Protein AF-A0A227J0I1-F1 (afdb_monomer_lite)

Secondary structure (DSSP, 8-state):
-HHHHHHHHHHTT--HHHHHHHHHHTT--HHHHHHHHHHHHHHHHHHHHHHHHH----HHHHHHHHHHHHHGGG---------------S----

Radius of gyration: 27.15 Å; chains: 1; bounding box: 44×52×75 Å

Foldseek 3Di:
DVVVLQVVCVVVVHGSVRVQVVCVVVVHHPVNVVVVVVVVVVVVVVVVVVVVVPDDDDPVNVVVVVVVVVVCVVVPDDDPDDDDDDDDDPDDDD

pLDDT: mean 78.8, std 9.86, range [44.88, 90.56]

InterPro domains:
  IPR015391 SurA N-terminal [PF09312] (1-47)
  IPR027304 Trigger factor/SurA domain superfamily [SSF109998] (1-93)
  IPR050280 Outer Membrane Protein Chaperone SurA [PTHR47637] (1-91)

Sequence (94 aa):
LNQAIAEIARNNNQSVEELAASVQAEGLSYPEFREQIRKEIAASEARNALVRRRINILPAEVDSLADQLAKETNATVQYKIGHIQLRFTDGQDK

Structure (mmCIF, N/CA/C/O back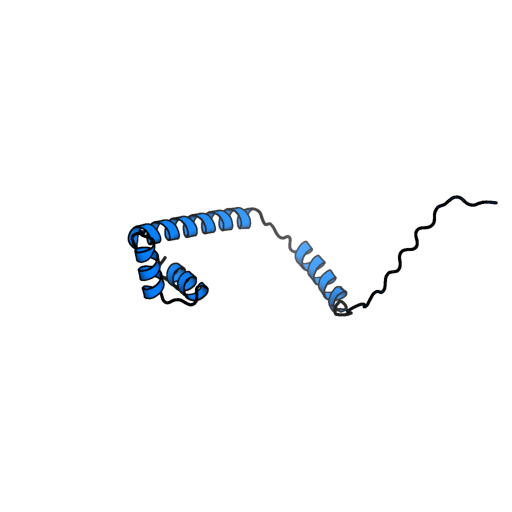bone):
data_AF-A0A227J0I1-F1
#
_entry.id   AF-A0A227J0I1-F1
#
loop_
_atom_site.group_PDB
_atom_site.id
_atom_site.type_symbol
_atom_site.label_atom_id
_atom_site.label_alt_id
_atom_site.label_comp_id
_atom_site.label_asym_id
_atom_site.label_entity_id
_atom_site.label_seq_id
_atom_site.pdbx_PDB_ins_code
_atom_site.Cartn_x
_atom_site.Cartn_y
_atom_site.Cartn_z
_atom_site.occupancy
_atom_site.B_iso_or_equiv
_atom_site.auth_seq_id
_atom_site.auth_comp_id
_atom_site.auth_asym_id
_atom_site.auth_atom_id
_atom_site.pdbx_PDB_model_num
ATOM 1 N N . LEU A 1 1 ? -2.628 -9.320 11.476 1.00 78.12 1 LEU A N 1
ATOM 2 C CA . LEU A 1 1 ? -3.460 -8.152 11.862 1.00 78.12 1 LEU A CA 1
ATOM 3 C C . LEU A 1 1 ? -2.741 -7.225 12.840 1.00 78.12 1 LEU A C 1
ATOM 5 O O . LEU A 1 1 ? -2.492 -6.094 12.467 1.00 78.12 1 LEU A O 1
ATOM 9 N N . ASN A 1 2 ? -2.351 -7.683 14.038 1.00 81.69 2 ASN A N 1
ATOM 10 C CA . ASN A 1 2 ? -1.665 -6.818 15.020 1.00 81.69 2 ASN A CA 1
ATOM 11 C C . ASN A 1 2 ? -0.357 -6.208 14.483 1.00 81.69 2 ASN A C 1
ATOM 13 O O . ASN A 1 2 ? -0.106 -5.032 14.703 1.00 81.69 2 ASN A O 1
ATOM 17 N N . GLN A 1 3 ? 0.429 -6.977 13.722 1.00 83.69 3 GLN A N 1
ATOM 18 C CA . GLN A 1 3 ? 1.650 -6.478 13.079 1.00 83.69 3 GLN A CA 1
ATOM 19 C C . GLN A 1 3 ? 1.370 -5.377 12.045 1.00 83.69 3 GLN A C 1
ATOM 21 O O . GLN A 1 3 ? 2.037 -4.355 12.061 1.00 83.69 3 GLN A O 1
ATOM 26 N N . ALA A 1 4 ? 0.335 -5.541 11.216 1.00 83.25 4 ALA A N 1
ATOM 27 C CA . ALA A 1 4 ? -0.067 -4.525 10.243 1.00 83.25 4 ALA A CA 1
ATOM 28 C C . ALA A 1 4 ? -0.564 -3.240 10.928 1.00 83.25 4 ALA A C 1
ATOM 30 O O . ALA A 1 4 ? -0.254 -2.144 10.482 1.00 83.25 4 ALA A O 1
ATOM 31 N N . ILE A 1 5 ? -1.288 -3.360 12.048 1.00 83.75 5 ILE A N 1
ATOM 32 C CA . ILE A 1 5 ? -1.686 -2.198 12.860 1.00 83.75 5 ILE A CA 1
ATOM 33 C C . ILE A 1 5 ? -0.445 -1.501 13.439 1.00 83.75 5 ILE A C 1
ATOM 35 O O . ILE A 1 5 ? -0.371 -0.278 13.406 1.00 83.75 5 ILE A O 1
ATOM 39 N N . ALA A 1 6 ? 0.548 -2.259 13.911 1.00 85.19 6 ALA A N 1
ATOM 40 C CA . ALA A 1 6 ? 1.810 -1.699 14.393 1.00 85.19 6 ALA A CA 1
ATOM 41 C C . ALA A 1 6 ? 2.618 -1.010 13.277 1.00 85.19 6 ALA A C 1
ATOM 43 O O . ALA A 1 6 ? 3.217 0.034 13.519 1.00 85.19 6 ALA A O 1
ATOM 44 N N . GLU A 1 7 ? 2.608 -1.538 12.050 1.00 85.62 7 GLU A N 1
ATOM 45 C CA . GLU A 1 7 ? 3.205 -0.875 10.883 1.00 85.62 7 GLU A CA 1
ATOM 46 C C . GLU A 1 7 ? 2.472 0.415 10.508 1.00 85.62 7 GLU A C 1
ATOM 48 O O . GLU A 1 7 ? 3.121 1.418 10.228 1.00 85.62 7 GLU A O 1
ATOM 53 N N . ILE A 1 8 ? 1.136 0.426 10.542 1.00 83.06 8 ILE A N 1
ATOM 54 C CA . ILE A 1 8 ? 0.339 1.634 10.280 1.00 83.06 8 ILE A CA 1
ATOM 55 C C . ILE A 1 8 ? 0.623 2.703 11.338 1.00 83.06 8 ILE A C 1
ATOM 57 O O . ILE A 1 8 ? 0.825 3.866 10.987 1.00 83.06 8 ILE A O 1
ATOM 61 N N . ALA A 1 9 ? 0.685 2.310 12.612 1.00 85.69 9 ALA A N 1
ATOM 62 C CA . ALA A 1 9 ? 1.038 3.199 13.714 1.00 85.69 9 ALA A CA 1
ATOM 63 C C . ALA A 1 9 ? 2.452 3.778 13.515 1.00 85.69 9 ALA A C 1
ATOM 65 O O . ALA A 1 9 ? 2.637 4.995 13.518 1.00 85.69 9 ALA A O 1
ATOM 66 N N . ARG A 1 10 ? 3.430 2.921 13.185 1.00 87.38 10 ARG A N 1
ATOM 67 C CA . ARG A 1 10 ? 4.809 3.334 12.882 1.00 87.38 10 ARG A CA 1
ATOM 68 C C . ARG A 1 10 ? 4.894 4.290 11.690 1.00 87.38 10 ARG A C 1
ATOM 70 O O . ARG A 1 10 ? 5.640 5.260 11.759 1.00 87.38 10 ARG A O 1
ATOM 77 N N . ASN A 1 11 ? 4.127 4.054 10.626 1.00 86.19 11 ASN A N 1
ATOM 78 C CA . ASN A 1 11 ? 4.069 4.946 9.463 1.00 86.19 11 ASN A CA 1
ATOM 79 C C . ASN A 1 11 ? 3.457 6.313 9.798 1.00 86.19 11 ASN A C 1
ATOM 81 O O . ASN A 1 11 ? 3.849 7.313 9.204 1.00 86.19 11 ASN A O 1
ATOM 85 N N . ASN A 1 12 ? 2.534 6.367 10.759 1.00 84.12 12 ASN A N 1
ATOM 86 C CA . ASN A 1 12 ? 1.957 7.616 11.259 1.00 84.12 12 ASN A CA 1
ATOM 87 C C . ASN A 1 12 ? 2.785 8.257 12.387 1.00 84.12 12 ASN A C 1
ATOM 89 O O . ASN A 1 12 ? 2.372 9.277 12.927 1.00 84.12 12 ASN A O 1
ATOM 93 N N . ASN A 1 13 ? 3.963 7.709 12.723 1.00 87.44 13 ASN A N 1
ATOM 94 C CA . ASN A 1 13 ? 4.794 8.139 13.856 1.00 87.44 13 ASN A CA 1
ATOM 95 C C . ASN A 1 13 ? 4.041 8.163 15.204 1.00 87.44 13 ASN A C 1
ATOM 97 O O . ASN A 1 13 ? 4.365 8.967 16.073 1.00 87.44 13 ASN A O 1
ATOM 101 N N . GLN A 1 14 ? 3.049 7.288 15.377 1.00 86.62 14 GLN A N 1
ATOM 102 C CA . GLN A 1 14 ? 2.234 7.167 16.590 1.00 86.62 14 GLN A CA 1
ATOM 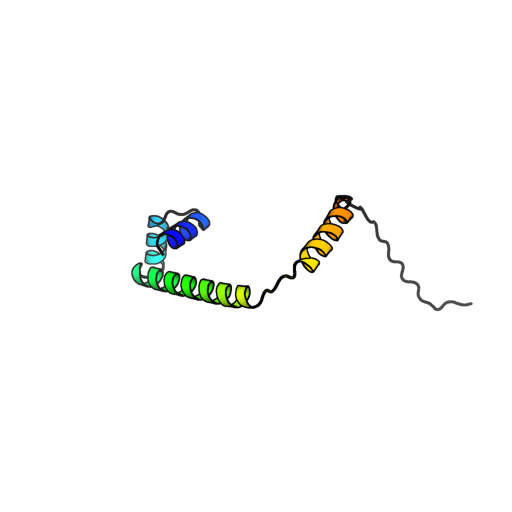103 C C . GLN A 1 14 ? 2.368 5.764 17.192 1.00 86.62 14 GLN A C 1
ATOM 105 O O . GLN A 1 14 ? 2.697 4.799 16.493 1.00 86.62 14 GLN A O 1
ATOM 110 N N . SER A 1 15 ? 2.115 5.622 18.494 1.00 87.31 15 SER A N 1
ATOM 111 C CA . SER A 1 15 ? 2.009 4.309 19.135 1.00 87.31 15 SER A CA 1
ATOM 112 C C . SER A 1 15 ? 0.685 3.621 18.785 1.00 87.31 15 SER A C 1
ATOM 114 O O . SER A 1 15 ? -0.270 4.231 18.299 1.00 87.31 15 SER A O 1
ATOM 116 N N . VAL A 1 16 ? 0.607 2.311 19.032 1.00 84.38 16 VAL A N 1
ATOM 117 C CA . VAL A 1 16 ? -0.640 1.558 18.825 1.00 84.38 16 VAL A CA 1
ATOM 118 C C . VAL A 1 16 ? -1.722 2.014 19.809 1.00 84.38 16 VAL A C 1
ATOM 120 O O . VAL A 1 16 ? -2.897 2.035 19.438 1.00 84.38 16 VAL A O 1
ATOM 123 N N . GLU A 1 17 ? -1.349 2.403 21.035 1.00 84.06 17 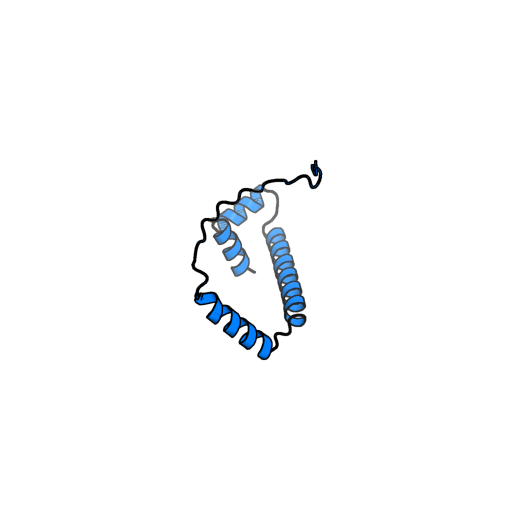GLU A N 1
ATOM 124 C CA . GLU A 1 17 ? -2.293 2.972 22.002 1.00 84.06 17 GLU A CA 1
ATOM 125 C C . GLU A 1 17 ? -2.787 4.360 21.575 1.00 84.06 17 GLU A C 1
ATOM 127 O O . GLU A 1 17 ? -3.984 4.629 21.665 1.00 84.06 17 GLU A O 1
ATOM 132 N N . GLU A 1 18 ? -1.902 5.219 21.061 1.00 84.12 18 GLU A N 1
ATOM 133 C CA . GLU A 1 18 ? -2.260 6.552 20.554 1.00 84.12 18 GLU A CA 1
ATOM 134 C C . GLU A 1 18 ? -3.189 6.461 19.341 1.00 84.12 18 GLU A C 1
ATOM 136 O O . GLU A 1 18 ? -4.194 7.168 19.271 1.00 84.12 18 GLU A O 1
ATOM 141 N N . LEU A 1 19 ? -2.906 5.536 18.421 1.00 83.75 19 LEU A N 1
ATOM 142 C CA . LEU A 1 19 ? -3.770 5.267 17.276 1.00 83.75 19 LEU A CA 1
ATOM 143 C C . LEU A 1 19 ? -5.156 4.785 17.734 1.00 83.75 19 LEU A C 1
ATOM 145 O O . LEU A 1 19 ? -6.172 5.248 17.221 1.00 83.75 19 LEU A O 1
ATOM 149 N N . ALA A 1 20 ? -5.219 3.886 18.723 1.00 82.25 20 ALA A N 1
ATOM 150 C CA . ALA A 1 20 ? -6.486 3.404 19.272 1.00 82.25 20 ALA A CA 1
ATOM 151 C C . ALA A 1 20 ? -7.293 4.528 19.942 1.00 82.25 20 ALA A C 1
ATOM 153 O O . ALA A 1 20 ? -8.510 4.590 19.763 1.00 82.25 20 ALA A O 1
ATOM 154 N N . ALA A 1 21 ? -6.623 5.429 20.665 1.00 85.06 21 ALA A N 1
ATOM 155 C CA . ALA A 1 21 ? -7.250 6.600 21.270 1.00 85.06 21 ALA A CA 1
ATOM 156 C C . ALA A 1 21 ? -7.762 7.592 20.211 1.00 85.06 21 ALA A C 1
ATOM 158 O O . ALA A 1 21 ? -8.870 8.108 20.347 1.00 85.06 21 ALA A O 1
ATOM 159 N N . SER A 1 22 ? -7.005 7.814 19.130 1.00 83.94 22 SER A N 1
ATOM 160 C CA . SER A 1 22 ? -7.418 8.679 18.016 1.00 83.94 22 SER A CA 1
ATOM 161 C C . SER A 1 22 ? -8.657 8.136 17.300 1.00 83.94 22 SER A C 1
ATOM 163 O O . SER A 1 22 ? -9.602 8.875 17.051 1.00 83.94 22 SER A O 1
ATOM 165 N N . VAL A 1 23 ? -8.696 6.828 17.037 1.00 84.69 23 VAL A N 1
ATOM 166 C CA . VAL A 1 23 ? -9.850 6.159 16.414 1.00 84.69 23 VAL A CA 1
ATOM 167 C C . VAL A 1 23 ? -11.096 6.252 17.303 1.00 84.69 23 VAL A C 1
ATOM 169 O O . VAL A 1 23 ? -12.191 6.515 16.809 1.00 84.6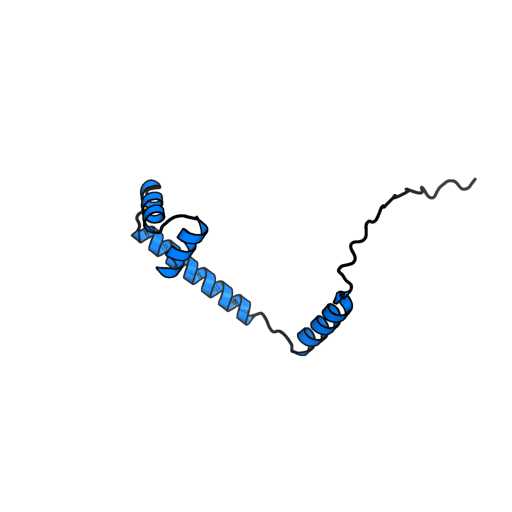9 23 VAL A O 1
ATOM 172 N N . GLN A 1 24 ? -10.934 6.101 18.623 1.00 84.19 24 GLN A N 1
ATOM 173 C CA . GLN A 1 24 ? -12.030 6.311 19.575 1.00 84.19 24 GLN A CA 1
ATOM 174 C C . GLN A 1 24 ? -12.511 7.768 19.601 1.00 84.19 24 GLN A C 1
ATOM 176 O O . GLN A 1 24 ? -13.715 8.004 19.699 1.00 84.19 24 GLN A O 1
ATOM 181 N N . ALA A 1 25 ? -11.601 8.740 19.485 1.00 84.12 25 ALA A N 1
ATOM 182 C CA . ALA A 1 25 ? -11.943 10.161 19.406 1.00 84.12 25 ALA A CA 1
ATOM 183 C C . ALA A 1 25 ? -12.710 10.515 18.118 1.00 84.12 25 ALA A C 1
ATOM 185 O O . ALA A 1 25 ? -13.571 11.393 18.139 1.00 84.12 25 ALA A O 1
ATOM 186 N N . GLU A 1 26 ? -12.458 9.799 17.021 1.00 81.19 26 GLU A N 1
ATOM 187 C CA . GLU A 1 26 ? -13.200 9.903 15.756 1.00 81.19 26 GLU A CA 1
ATOM 188 C C . GLU A 1 26 ? -14.580 9.214 15.795 1.00 81.19 26 GLU A C 1
ATOM 190 O O . GLU A 1 26 ? -15.335 9.275 14.825 1.00 81.19 26 GLU A O 1
ATOM 195 N N . GLY A 1 27 ? -14.945 8.584 16.919 1.00 81.75 27 GLY A N 1
ATOM 196 C CA . GLY A 1 27 ? -16.243 7.931 17.112 1.00 81.75 27 GLY A CA 1
ATOM 197 C C . GLY A 1 27 ? -16.321 6.502 16.568 1.00 81.75 27 GLY A C 1
ATOM 198 O O . GLY A 1 27 ? -17.402 5.917 16.557 1.00 81.75 27 GLY A O 1
ATOM 199 N N . LEU A 1 28 ? -15.194 5.924 16.143 1.00 83.06 28 LEU A N 1
ATOM 200 C CA . LEU A 1 28 ? -15.083 4.531 15.713 1.00 83.06 28 LEU A CA 1
ATOM 201 C C . LEU A 1 28 ? -14.663 3.643 16.887 1.00 83.06 28 LEU A C 1
ATOM 203 O O . LEU A 1 28 ? -13.759 3.971 17.658 1.00 83.06 28 LEU A O 1
ATOM 207 N N . SER A 1 29 ? -15.282 2.469 17.024 1.00 85.62 29 SER A N 1
ATOM 208 C CA . SER A 1 29 ? -14.820 1.510 18.023 1.00 85.62 29 SER A CA 1
ATOM 209 C C . SER A 1 29 ? -13.547 0.795 17.550 1.00 85.62 29 SER A C 1
ATOM 211 O O . SER A 1 29 ? -13.365 0.474 16.373 1.00 85.62 29 SER A O 1
ATOM 213 N N . TYR A 1 30 ? -12.656 0.482 18.492 1.00 83.44 30 TYR A N 1
ATOM 214 C CA . TYR A 1 30 ? -11.463 -0.321 18.214 1.00 83.44 30 TYR A CA 1
ATOM 215 C C . TYR A 1 30 ? -11.762 -1.663 17.498 1.00 83.44 30 TYR A C 1
ATOM 217 O O . TYR A 1 30 ? -11.031 -2.008 16.565 1.00 83.44 30 TYR A O 1
ATOM 225 N N . PRO A 1 31 ? -12.812 -2.434 17.859 1.00 86.06 31 PRO A N 1
ATOM 226 C CA . PRO A 1 31 ? -13.177 -3.634 17.103 1.00 86.06 31 PRO A CA 1
ATOM 227 C C . PRO A 1 31 ? -13.599 -3.355 15.652 1.00 86.06 31 PRO A C 1
ATOM 229 O O . PRO A 1 31 ? -13.172 -4.099 14.769 1.00 86.06 31 PRO A O 1
ATOM 232 N N . GLU A 1 32 ? -14.350 -2.287 15.371 1.00 86.50 32 GLU A N 1
ATOM 233 C CA . GLU A 1 32 ? -14.716 -1.916 13.992 1.00 86.50 32 GLU A CA 1
ATOM 234 C C . GLU A 1 32 ? -13.487 -1.557 13.154 1.00 86.50 32 GLU A C 1
ATOM 236 O O . GLU A 1 32 ? -13.332 -2.044 12.033 1.00 86.50 32 GLU A O 1
ATOM 241 N N . PHE A 1 33 ? -12.558 -0.788 13.726 1.00 85.69 33 PHE A N 1
ATOM 242 C CA . PHE A 1 33 ? -11.291 -0.467 13.074 1.00 85.69 33 PHE A CA 1
ATOM 243 C C . PHE A 1 33 ? -10.492 -1.729 12.726 1.00 85.69 33 PHE A C 1
ATOM 245 O O . PHE A 1 33 ? -9.993 -1.880 11.610 1.00 85.69 33 PHE A O 1
ATOM 252 N N . ARG A 1 34 ? -10.416 -2.699 13.646 1.00 87.56 34 ARG A N 1
ATOM 253 C CA . ARG A 1 34 ? -9.741 -3.982 13.390 1.00 87.56 34 ARG A CA 1
ATOM 254 C C . ARG A 1 34 ? -10.395 -4.774 12.262 1.00 87.56 34 ARG A C 1
ATOM 256 O O . ARG A 1 34 ? -9.670 -5.377 11.467 1.00 87.56 34 ARG A O 1
ATOM 263 N N . GLU A 1 35 ? -11.725 -4.784 12.184 1.00 88.94 35 GLU A N 1
ATOM 264 C CA . GLU A 1 35 ? -12.441 -5.413 11.069 1.00 88.94 35 GLU A CA 1
ATOM 265 C C . GLU A 1 35 ? -12.124 -4.728 9.737 1.00 88.94 35 GLU A C 1
ATOM 267 O O . GLU A 1 35 ? -11.824 -5.405 8.750 1.00 88.94 35 GLU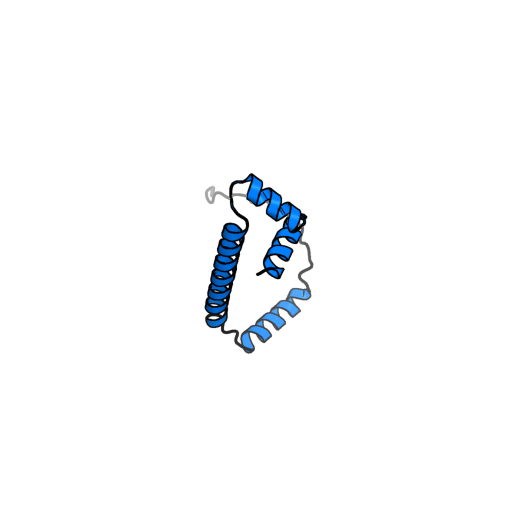 A O 1
ATOM 272 N N . GLN A 1 36 ? -12.101 -3.395 9.712 1.00 86.19 36 GLN A N 1
ATOM 273 C CA . GLN A 1 36 ? -11.778 -2.628 8.513 1.00 86.19 36 GLN A CA 1
ATOM 274 C C . GLN A 1 36 ? -10.350 -2.898 8.026 1.00 86.19 36 GLN A C 1
ATOM 276 O O . GLN A 1 36 ? -10.147 -3.203 6.849 1.00 86.19 36 GLN A O 1
ATOM 281 N N . ILE A 1 37 ? -9.367 -2.889 8.932 1.00 87.88 37 ILE A N 1
ATOM 282 C CA . ILE A 1 37 ? -7.978 -3.224 8.592 1.00 87.88 37 ILE A CA 1
ATOM 283 C C . ILE A 1 37 ? -7.864 -4.675 8.108 1.00 87.88 37 ILE A C 1
ATOM 285 O O . ILE A 1 37 ? -7.151 -4.943 7.142 1.00 87.88 37 ILE A O 1
ATOM 289 N N . ARG A 1 38 ? -8.580 -5.631 8.719 1.00 89.56 38 ARG A N 1
ATOM 290 C CA . ARG A 1 38 ? -8.587 -7.025 8.239 1.00 89.56 38 ARG A CA 1
ATOM 291 C C . ARG A 1 38 ? -9.102 -7.110 6.802 1.00 89.56 38 ARG A C 1
ATOM 293 O O . ARG A 1 38 ? -8.503 -7.815 5.989 1.00 89.56 38 ARG A O 1
ATOM 300 N N . LYS A 1 39 ? -10.186 -6.396 6.490 1.00 90.56 39 LYS A N 1
ATOM 301 C CA . LYS A 1 39 ? -10.769 -6.361 5.144 1.00 90.56 39 LYS A CA 1
ATOM 302 C C . LYS A 1 39 ? -9.799 -5.765 4.123 1.00 90.56 39 LYS A C 1
ATOM 304 O O . LYS A 1 39 ? -9.658 -6.326 3.040 1.00 90.56 39 LYS A O 1
ATOM 309 N N . GLU A 1 40 ? -9.097 -4.691 4.477 1.00 87.88 40 GLU A N 1
ATOM 310 C CA . GLU A 1 40 ? -8.091 -4.088 3.596 1.00 87.88 40 GLU A CA 1
ATOM 311 C C . GLU A 1 40 ? -6.887 -4.998 3.352 1.00 87.88 40 GLU A C 1
ATOM 313 O O . GLU A 1 40 ? -6.457 -5.164 2.212 1.00 87.88 40 GLU A O 1
ATOM 318 N N . ILE A 1 41 ? -6.379 -5.671 4.389 1.00 89.81 41 ILE A N 1
ATOM 319 C CA . ILE A 1 41 ? -5.290 -6.644 4.223 1.00 89.81 41 ILE A CA 1
ATOM 320 C C . ILE A 1 41 ? -5.709 -7.747 3.245 1.00 89.81 41 ILE A C 1
ATOM 322 O O . ILE A 1 41 ? -4.968 -8.046 2.309 1.00 89.81 41 ILE A O 1
ATOM 326 N N . ALA A 1 42 ? -6.913 -8.301 3.412 1.00 89.31 42 ALA A N 1
ATOM 327 C CA . ALA A 1 42 ? -7.432 -9.335 2.520 1.00 89.31 42 ALA A CA 1
ATOM 328 C C . ALA A 1 42 ? -7.605 -8.828 1.075 1.00 89.31 42 ALA A C 1
ATOM 330 O O . ALA A 1 42 ? -7.268 -9.533 0.122 1.00 89.31 42 ALA A O 1
ATOM 331 N N . ALA A 1 43 ? -8.088 -7.596 0.892 1.00 89.38 43 ALA A N 1
ATOM 332 C CA . ALA A 1 43 ? -8.233 -6.984 -0.427 1.00 89.38 43 ALA A CA 1
ATOM 333 C C . ALA A 1 43 ? -6.874 -6.743 -1.109 1.00 89.38 43 ALA A C 1
ATOM 335 O O . ALA A 1 43 ? -6.713 -7.032 -2.299 1.00 89.38 43 ALA A O 1
ATOM 336 N N . SER A 1 44 ? -5.885 -6.252 -0.358 1.00 87.75 44 SER A N 1
ATOM 337 C CA . SER A 1 44 ? -4.513 -6.043 -0.829 1.00 87.75 44 SER A CA 1
ATOM 338 C C . SER A 1 44 ? -3.844 -7.363 -1.218 1.00 87.75 44 SER A C 1
ATOM 340 O O . SER A 1 44 ? -3.233 -7.471 -2.284 1.00 87.75 44 SER A O 1
ATOM 342 N N . GLU A 1 45 ? -4.017 -8.406 -0.407 1.00 87.81 45 GLU A N 1
ATOM 343 C CA . GLU A 1 45 ? -3.497 -9.741 -0.694 1.00 87.81 45 GLU A CA 1
ATOM 344 C C . GLU A 1 45 ? -4.120 -10.334 -1.964 1.00 87.81 45 GLU A C 1
ATOM 346 O O . GLU A 1 45 ? -3.392 -10.799 -2.846 1.00 87.81 45 GLU A O 1
ATOM 351 N N . ALA A 1 46 ? -5.445 -10.233 -2.119 1.00 89.00 46 ALA A N 1
ATOM 352 C CA . ALA A 1 46 ? -6.144 -10.668 -3.324 1.00 89.00 46 ALA A CA 1
ATOM 353 C C . ALA A 1 46 ? -5.652 -9.917 -4.573 1.00 89.00 46 ALA A C 1
ATOM 355 O O . ALA A 1 46 ? -5.370 -10.534 -5.604 1.00 89.00 46 ALA A O 1
ATOM 356 N N . ARG A 1 47 ? -5.478 -8.591 -4.481 1.00 86.50 47 ARG A N 1
ATOM 357 C CA . ARG A 1 47 ? -4.931 -7.772 -5.575 1.00 86.50 47 ARG A CA 1
ATOM 358 C C . ARG A 1 47 ? -3.516 -8.216 -5.945 1.00 86.50 47 ARG A C 1
ATOM 360 O O . ARG A 1 47 ? -3.237 -8.431 -7.122 1.00 86.50 47 ARG A O 1
ATOM 367 N N . ASN A 1 48 ? -2.648 -8.410 -4.955 1.00 85.25 48 ASN A N 1
ATOM 368 C CA . ASN A 1 48 ? -1.277 -8.870 -5.171 1.00 85.25 48 ASN A CA 1
ATOM 369 C C . ASN A 1 48 ? -1.226 -10.267 -5.800 1.00 85.25 48 ASN A C 1
ATOM 371 O O . ASN A 1 48 ? -0.412 -10.507 -6.691 1.00 85.25 48 ASN A O 1
ATOM 375 N N . ALA A 1 49 ? -2.099 -11.187 -5.381 1.00 84.81 49 ALA A N 1
ATOM 376 C CA . ALA A 1 49 ? -2.195 -12.520 -5.970 1.00 84.81 49 ALA A CA 1
ATOM 377 C C . ALA A 1 49 ? -2.620 -12.467 -7.449 1.00 84.81 49 ALA A C 1
ATOM 379 O O . ALA A 1 49 ? -2.014 -13.134 -8.291 1.00 84.81 49 ALA A O 1
ATOM 380 N N . LEU A 1 50 ? -3.613 -11.636 -7.784 1.00 81.50 50 LEU A N 1
ATOM 381 C CA . LEU A 1 50 ? -4.073 -11.447 -9.163 1.00 81.50 50 LEU A CA 1
ATOM 382 C C . LEU A 1 50 ? -2.998 -10.817 -10.058 1.00 81.50 50 LEU A C 1
ATOM 384 O O . LEU A 1 50 ? -2.815 -11.256 -11.193 1.00 81.50 50 LEU A O 1
ATOM 388 N N . VAL A 1 51 ? -2.271 -9.818 -9.547 1.00 83.31 51 VAL A N 1
ATOM 389 C CA . VAL A 1 51 ? -1.184 -9.156 -10.283 1.00 83.31 51 VAL A CA 1
ATOM 390 C C . VAL A 1 51 ? -0.022 -10.119 -10.513 1.00 83.31 51 VAL A C 1
ATOM 392 O O . VAL A 1 51 ? 0.395 -10.289 -11.656 1.00 83.31 51 VAL A O 1
ATOM 395 N N . ARG A 1 52 ? 0.451 -10.817 -9.469 1.00 77.69 52 ARG A N 1
ATOM 396 C CA . ARG A 1 52 ? 1.551 -11.792 -9.592 1.00 77.69 52 ARG A CA 1
ATOM 397 C C . ARG A 1 52 ? 1.249 -12.885 -10.611 1.00 77.69 52 ARG A C 1
ATOM 399 O O . ARG A 1 52 ? 2.126 -13.242 -11.383 1.00 77.69 52 ARG A O 1
ATOM 406 N N . ARG A 1 53 ? 0.006 -13.371 -10.667 1.00 74.69 53 ARG A N 1
ATOM 407 C CA . ARG A 1 53 ? -0.404 -14.389 -11.646 1.00 74.69 53 ARG A CA 1
ATOM 408 C C . ARG A 1 53 ? -0.348 -13.892 -13.098 1.00 74.69 53 ARG A C 1
ATOM 410 O O . ARG A 1 53 ? -0.225 -14.705 -14.007 1.00 74.69 53 ARG A O 1
ATOM 417 N N . ARG A 1 54 ? -0.481 -12.584 -13.330 1.00 75.19 54 ARG A N 1
ATOM 418 C CA . ARG A 1 54 ? -0.485 -11.987 -14.675 1.00 75.19 54 ARG A CA 1
ATOM 419 C C . ARG A 1 54 ? 0.915 -11.610 -15.168 1.00 75.19 54 ARG A C 1
ATOM 421 O O . ARG A 1 54 ? 1.080 -11.357 -16.357 1.00 75.19 54 ARG A O 1
ATOM 428 N N . ILE A 1 55 ? 1.901 -11.557 -14.278 1.00 74.50 55 ILE A N 1
ATOM 429 C CA . ILE A 1 55 ? 3.273 -11.196 -14.622 1.00 74.50 55 ILE A CA 1
ATOM 430 C C . ILE A 1 55 ? 4.036 -12.481 -14.952 1.00 74.50 55 ILE A C 1
ATOM 432 O O . ILE A 1 55 ? 4.323 -13.284 -14.069 1.00 74.50 55 ILE A O 1
ATOM 436 N N . ASN A 1 56 ? 4.365 -12.663 -16.227 1.00 76.00 56 ASN A N 1
ATOM 437 C CA . ASN A 1 56 ? 5.305 -13.680 -16.681 1.00 76.00 56 ASN A CA 1
ATOM 438 C C . ASN A 1 56 ? 6.547 -12.956 -17.202 1.00 76.00 56 ASN A C 1
ATOM 440 O O . ASN A 1 56 ? 6.444 -12.240 -18.192 1.00 76.00 56 ASN A O 1
ATOM 444 N N . ILE A 1 57 ? 7.679 -13.111 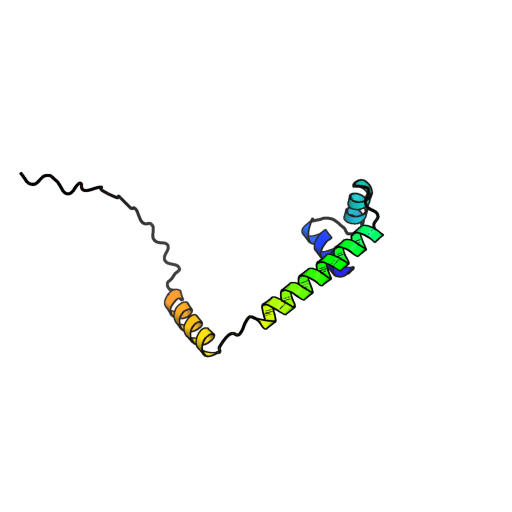-16.518 1.00 76.44 57 ILE A N 1
ATOM 445 C CA . ILE A 1 57 ? 8.957 -12.512 -16.921 1.00 76.44 57 ILE A CA 1
ATOM 446 C C . ILE A 1 57 ? 9.752 -13.598 -17.637 1.00 76.44 57 ILE A C 1
ATOM 448 O O . ILE A 1 57 ? 10.031 -14.640 -17.038 1.00 76.44 57 ILE A O 1
ATOM 452 N N . LEU A 1 58 ? 10.103 -13.384 -18.905 1.00 83.56 58 LEU A N 1
ATOM 453 C CA . LEU A 1 58 ? 10.942 -14.337 -19.624 1.00 83.56 58 LEU A CA 1
ATOM 454 C C . LEU A 1 58 ? 12.418 -14.135 -19.239 1.00 83.56 58 LEU A C 1
ATOM 456 O O . LEU A 1 58 ? 12.862 -12.992 -19.138 1.00 83.56 58 LEU A O 1
ATOM 460 N N . PRO A 1 59 ? 13.221 -15.209 -19.098 1.00 77.69 59 PRO A N 1
ATOM 461 C CA . PRO A 1 59 ? 14.653 -15.081 -18.804 1.00 77.69 59 PRO A CA 1
ATOM 462 C C . PRO A 1 59 ? 15.392 -14.179 -19.805 1.00 77.69 59 PRO A C 1
ATOM 464 O O . PRO A 1 59 ? 16.170 -13.320 -19.409 1.00 77.69 59 PRO A O 1
ATOM 467 N N . ALA A 1 60 ? 15.053 -14.288 -21.093 1.00 77.25 60 ALA A N 1
ATOM 468 C CA . ALA A 1 60 ? 15.645 -13.471 -22.150 1.00 77.25 60 ALA A CA 1
ATOM 469 C C . ALA A 1 60 ? 15.335 -11.962 -22.028 1.00 77.25 60 ALA A C 1
ATOM 471 O O . ALA A 1 60 ? 16.142 -11.142 -22.459 1.00 77.25 60 ALA A O 1
ATOM 472 N N . GLU A 1 61 ? 14.191 -11.575 -21.443 1.00 76.88 61 GLU A N 1
ATOM 473 C CA . GLU A 1 61 ? 13.872 -10.159 -21.187 1.00 76.88 61 GLU A CA 1
ATOM 474 C C . GLU A 1 61 ? 14.741 -9.589 -20.062 1.00 76.88 61 GLU A C 1
ATOM 476 O O . GLU A 1 61 ? 15.138 -8.426 -20.124 1.00 76.88 61 GLU A O 1
ATOM 481 N N . VAL A 1 62 ? 15.072 -10.410 -19.060 1.00 82.94 62 VAL A N 1
ATOM 482 C CA . VAL A 1 62 ? 15.975 -10.023 -17.969 1.00 82.94 62 VAL A CA 1
ATOM 483 C C . VAL A 1 62 ? 17.384 -9.798 -18.507 1.00 82.94 62 VAL A C 1
ATOM 485 O O . VAL A 1 62 ? 17.968 -8.754 -18.225 1.00 82.94 62 VAL A O 1
ATOM 488 N N . ASP A 1 63 ? 17.895 -10.722 -19.325 1.00 82.69 63 ASP A N 1
ATOM 489 C CA . ASP A 1 63 ? 19.233 -10.614 -19.920 1.00 82.69 63 ASP A CA 1
ATOM 490 C C . ASP A 1 63 ? 19.329 -9.405 -20.865 1.00 82.69 63 ASP A C 1
ATOM 492 O O . ASP A 1 63 ? 20.251 -8.597 -20.759 1.00 82.69 63 ASP A O 1
ATOM 496 N N . SER A 1 64 ? 18.325 -9.206 -21.731 1.00 81.06 64 SER A N 1
ATOM 497 C CA . SER A 1 64 ? 18.282 -8.054 -22.641 1.00 81.06 64 SER A CA 1
ATOM 498 C C . SER A 1 64 ? 18.228 -6.716 -21.896 1.00 81.06 64 SER A C 1
ATOM 500 O O . SER A 1 64 ? 18.860 -5.750 -22.333 1.00 81.06 64 SER A O 1
ATOM 502 N N . LEU A 1 65 ? 17.467 -6.627 -20.799 1.00 81.50 65 LEU A N 1
ATOM 503 C CA . LEU A 1 65 ? 17.390 -5.408 -19.992 1.00 81.50 65 LEU A CA 1
ATOM 504 C C . LEU A 1 65 ? 18.679 -5.193 -19.184 1.00 81.50 65 LEU A C 1
ATOM 506 O O . LEU A 1 65 ? 19.135 -4.058 -19.072 1.00 81.50 65 LEU A O 1
ATOM 510 N N . ALA A 1 66 ? 19.298 -6.257 -18.666 1.00 82.38 66 ALA A N 1
ATOM 511 C CA . ALA A 1 66 ? 20.584 -6.184 -17.974 1.00 82.38 66 ALA A CA 1
ATOM 512 C C . ALA A 1 66 ? 21.702 -5.683 -18.904 1.00 82.38 66 ALA A C 1
ATOM 514 O O . ALA A 1 66 ? 22.462 -4.795 -18.519 1.00 82.38 66 ALA A O 1
ATOM 515 N N . ASP A 1 67 ? 21.749 -6.168 -20.148 1.00 81.88 67 ASP A N 1
ATOM 516 C CA . ASP A 1 67 ? 22.689 -5.698 -21.171 1.00 81.88 67 ASP A CA 1
ATOM 517 C C . ASP A 1 67 ? 22.454 -4.229 -21.553 1.00 81.88 67 ASP A C 1
ATOM 519 O O . ASP A 1 67 ? 23.409 -3.477 -21.775 1.00 81.88 67 ASP A O 1
ATOM 523 N N . GLN A 1 68 ? 21.192 -3.793 -21.638 1.00 78.00 68 GLN A N 1
ATOM 524 C CA . GLN A 1 68 ? 20.852 -2.381 -21.845 1.00 78.00 68 GLN A CA 1
ATOM 525 C C . GLN A 1 68 ? 21.297 -1.519 -20.660 1.00 78.00 68 GLN A C 1
ATOM 527 O O . GLN A 1 68 ? 21.935 -0.491 -20.871 1.00 78.00 68 GLN A O 1
ATOM 532 N N . LEU A 1 69 ? 21.037 -1.955 -19.426 1.00 73.88 69 LEU A N 1
ATOM 533 C CA . LEU A 1 69 ? 21.405 -1.222 -18.215 1.00 73.88 69 LEU A CA 1
ATOM 534 C C . LEU A 1 69 ? 22.932 -1.141 -18.026 1.00 73.88 69 LEU A C 1
ATOM 536 O O . LEU A 1 69 ? 23.461 -0.108 -17.615 1.00 73.88 69 LEU A O 1
ATOM 540 N N . ALA A 1 70 ? 23.662 -2.200 -18.387 1.00 75.44 70 ALA A N 1
ATOM 541 C CA . ALA A 1 70 ? 25.125 -2.213 -18.396 1.00 75.44 70 ALA A CA 1
ATOM 542 C C . ALA A 1 70 ? 25.703 -1.211 -19.413 1.00 75.44 70 ALA A C 1
ATOM 544 O O . ALA A 1 70 ? 26.668 -0.507 -19.117 1.00 75.44 70 ALA A O 1
ATOM 545 N N . LYS A 1 71 ? 25.082 -1.078 -20.594 1.00 72.00 71 LYS A N 1
ATOM 546 C CA . LYS A 1 71 ? 25.437 -0.041 -21.584 1.00 72.00 71 LYS A CA 1
ATOM 547 C C . LYS A 1 71 ? 25.080 1.366 -21.090 1.00 72.00 71 LYS A C 1
ATOM 549 O O . LYS A 1 71 ? 25.859 2.300 -21.283 1.00 72.00 71 LYS A O 1
ATOM 554 N N . GLU A 1 72 ? 23.950 1.497 -20.398 1.00 65.00 72 GLU A N 1
ATOM 555 C CA . GLU A 1 72 ? 23.486 2.723 -19.736 1.00 65.00 72 GLU A CA 1
ATOM 556 C C . GLU A 1 72 ? 24.253 3.052 -18.448 1.00 65.00 72 GLU A C 1
ATOM 558 O O . GLU A 1 72 ? 24.017 4.094 -17.857 1.00 65.00 72 GLU A O 1
ATOM 563 N N . THR A 1 73 ? 25.234 2.262 -18.000 1.00 56.41 73 THR A N 1
ATOM 564 C CA . THR A 1 73 ? 26.052 2.635 -16.824 1.00 56.41 73 THR A CA 1
ATOM 565 C C . THR A 1 73 ? 26.916 3.893 -17.089 1.00 56.41 73 THR A C 1
ATOM 567 O O . THR A 1 73 ? 27.482 4.479 -16.170 1.00 56.41 73 THR A O 1
ATOM 570 N N . ASN A 1 74 ? 26.929 4.400 -18.331 1.00 54.53 74 ASN A N 1
ATOM 571 C CA . ASN A 1 74 ? 27.390 5.748 -18.689 1.00 54.53 74 ASN A CA 1
ATOM 572 C C . ASN A 1 74 ? 26.319 6.859 -18.523 1.00 54.53 74 ASN A C 1
ATOM 574 O O . ASN A 1 74 ? 26.568 8.000 -18.900 1.00 54.53 74 ASN A O 1
ATOM 578 N N . ALA A 1 75 ? 25.135 6.576 -17.968 1.00 56.28 75 ALA A N 1
ATOM 579 C CA . ALA A 1 75 ? 24.002 7.506 -17.863 1.00 56.28 75 ALA A CA 1
ATOM 580 C C . ALA A 1 75 ? 24.059 8.452 -16.649 1.00 56.28 75 ALA A C 1
ATOM 582 O O . ALA A 1 75 ? 23.120 9.207 -16.406 1.00 56.28 75 ALA A O 1
ATOM 583 N N . THR A 1 76 ? 25.179 8.510 -15.921 1.00 55.81 76 THR A N 1
ATOM 584 C CA . THR A 1 76 ? 25.449 9.615 -14.977 1.00 55.81 76 THR A CA 1
ATOM 585 C C . THR A 1 76 ? 26.078 10.816 -15.691 1.00 55.81 76 THR A C 1
ATOM 587 O O . THR A 1 76 ? 26.872 11.553 -15.112 1.00 55.81 76 THR A O 1
ATOM 590 N N . VAL A 1 77 ? 25.760 11.039 -16.966 1.00 61.31 77 VAL A N 1
ATOM 591 C CA . VAL A 1 77 ? 26.124 12.286 -17.642 1.00 61.31 77 VAL A CA 1
ATOM 592 C C . VAL A 1 77 ? 24.930 13.224 -17.552 1.00 61.31 77 VAL A C 1
ATOM 594 O O . VAL A 1 77 ? 23.961 13.133 -18.299 1.00 61.31 77 VAL A O 1
ATOM 597 N N . GLN A 1 78 ? 24.991 14.135 -16.583 1.00 60.69 78 GLN A N 1
ATOM 598 C CA . GLN A 1 78 ? 24.050 15.244 -16.493 1.00 60.69 78 GLN A CA 1
ATOM 599 C C . GLN A 1 78 ? 24.351 16.238 -17.620 1.00 60.69 78 GLN A C 1
ATOM 601 O O . GLN A 1 78 ? 25.305 17.013 -17.544 1.00 60.69 78 GLN A O 1
ATOM 606 N N . TYR A 1 79 ? 23.538 16.232 -18.674 1.00 67.06 79 TYR A N 1
ATOM 607 C CA . TYR A 1 79 ? 23.648 17.214 -19.748 1.00 67.06 79 TYR A CA 1
ATOM 608 C C . TYR A 1 79 ? 22.911 18.504 -19.366 1.00 67.06 79 TYR A C 1
ATOM 610 O O . TYR A 1 79 ? 21.695 18.514 -19.182 1.00 67.06 79 TYR A O 1
ATOM 618 N N . LYS A 1 80 ? 23.640 19.623 -19.279 1.00 61.50 80 LYS A N 1
ATOM 619 C CA . LYS A 1 80 ? 23.037 20.964 -19.234 1.00 61.50 80 LYS A CA 1
ATOM 620 C C . LYS A 1 80 ? 22.742 21.413 -20.662 1.00 61.50 80 LYS A C 1
ATOM 622 O O . LYS A 1 80 ? 23.625 21.923 -21.344 1.00 61.50 80 LYS A O 1
ATOM 627 N N . ILE A 1 81 ? 21.512 21.195 -21.119 1.00 76.88 81 ILE A N 1
ATOM 628 C CA . ILE A 1 81 ? 21.078 21.569 -22.470 1.00 76.88 81 ILE A CA 1
ATOM 629 C C . ILE A 1 81 ? 20.414 22.948 -22.418 1.00 76.88 81 ILE A C 1
ATOM 631 O O . ILE A 1 81 ? 19.382 23.124 -21.775 1.00 76.88 81 ILE A O 1
ATOM 635 N N . GLY A 1 82 ? 21.002 23.926 -23.109 1.00 73.12 82 GLY A N 1
ATOM 636 C CA . GLY A 1 82 ? 20.334 25.181 -23.449 1.00 73.12 82 GLY A CA 1
ATOM 637 C C . GLY A 1 82 ? 19.644 25.025 -24.800 1.00 73.12 82 GLY A C 1
ATOM 638 O O . GLY A 1 82 ? 20.320 24.853 -25.810 1.00 73.12 82 GLY A O 1
ATOM 639 N N . HIS A 1 83 ? 18.312 25.050 -24.828 1.00 78.75 83 HIS A N 1
ATOM 640 C CA . HIS A 1 83 ? 17.540 24.949 -26.067 1.00 78.75 83 HIS A CA 1
ATOM 641 C C . HIS A 1 83 ? 16.973 26.320 -26.444 1.00 78.75 83 HIS A C 1
ATOM 643 O O . HIS A 1 83 ? 16.255 26.934 -25.657 1.00 78.75 83 HIS A O 1
ATOM 649 N N . ILE A 1 84 ? 17.284 26.789 -27.655 1.00 66.38 84 ILE A N 1
ATOM 650 C CA . ILE A 1 84 ? 16.647 27.959 -28.266 1.00 66.38 84 ILE A CA 1
ATOM 651 C C . ILE A 1 84 ? 15.909 27.468 -29.505 1.00 66.38 84 ILE A C 1
ATOM 653 O O . ILE A 1 84 ? 16.523 26.996 -30.459 1.00 66.38 84 ILE A O 1
ATOM 657 N N . GLN A 1 85 ? 14.585 27.586 -29.483 1.00 75.69 85 GLN A N 1
ATOM 658 C CA . GLN A 1 85 ? 13.737 27.243 -30.613 1.00 75.69 85 GLN A CA 1
ATOM 659 C C . GLN A 1 85 ? 13.443 28.507 -31.420 1.00 75.69 85 GLN A C 1
ATOM 661 O O . GLN A 1 85 ? 12.699 29.380 -30.972 1.00 75.69 85 GLN A O 1
ATOM 666 N N . LEU A 1 86 ? 14.016 28.605 -32.617 1.00 74.06 86 LEU A N 1
ATOM 667 C CA . LEU A 1 86 ? 13.668 29.653 -33.571 1.00 74.06 86 LEU A CA 1
ATOM 668 C C . LEU A 1 86 ? 12.553 29.139 -34.479 1.00 74.06 86 LEU A C 1
ATOM 670 O O . LEU A 1 86 ? 12.683 28.102 -35.127 1.00 74.06 86 LEU A O 1
ATOM 674 N N . ARG A 1 87 ? 11.435 29.864 -34.512 1.00 72.25 87 ARG A N 1
ATOM 675 C CA . ARG A 1 87 ? 10.357 29.598 -35.461 1.00 72.25 87 ARG A CA 1
ATOM 676 C C . ARG A 1 87 ? 10.735 30.233 -36.793 1.00 72.25 87 ARG A C 1
ATOM 678 O O . ARG A 1 87 ? 10.732 31.454 -36.903 1.00 72.25 87 ARG A O 1
ATOM 685 N N . PHE A 1 88 ? 11.037 29.406 -37.785 1.00 77.81 88 PHE A N 1
ATOM 686 C CA . PHE A 1 88 ? 11.145 29.851 -39.167 1.00 77.81 88 PHE A CA 1
ATOM 687 C C . PHE A 1 88 ? 9.758 29.772 -39.811 1.00 77.81 88 PHE A C 1
ATOM 689 O O . PHE A 1 88 ? 9.118 28.720 -39.797 1.00 77.81 88 PHE A O 1
ATOM 696 N N . THR A 1 89 ? 9.252 30.900 -40.302 1.00 71.00 89 THR A N 1
ATOM 697 C CA . THR A 1 89 ? 8.095 30.924 -41.200 1.00 71.00 89 THR A CA 1
ATOM 698 C C . THR A 1 89 ? 8.625 30.703 -42.606 1.00 71.00 89 THR A C 1
ATOM 700 O O . THR A 1 89 ? 9.335 31.559 -43.129 1.00 71.00 89 THR A O 1
ATOM 703 N N . ASP A 1 90 ? 8.307 29.551 -43.184 1.00 65.44 90 ASP A N 1
ATOM 704 C CA . ASP A 1 90 ? 8.713 29.164 -44.534 1.00 65.44 90 ASP A CA 1
ATOM 705 C C . ASP A 1 90 ? 7.938 29.991 -45.574 1.00 65.44 90 ASP A C 1
ATOM 707 O O . ASP A 1 90 ? 6.895 29.581 -46.082 1.00 65.44 90 ASP A O 1
ATOM 711 N N . GLY A 1 91 ? 8.360 31.243 -45.776 1.00 62.97 91 GLY A N 1
ATOM 712 C CA . GLY A 1 91 ? 7.580 32.183 -46.576 1.00 62.97 91 GLY A CA 1
ATOM 713 C C . GLY A 1 91 ? 8.139 33.592 -46.740 1.00 62.97 91 GLY A C 1
ATOM 714 O O . GLY A 1 91 ? 7.351 34.530 -46.678 1.00 62.97 91 GLY A O 1
ATOM 715 N N . GLN A 1 92 ? 9.442 33.759 -46.983 1.00 56.25 92 GLN A N 1
ATOM 716 C CA . GLN A 1 92 ? 9.940 34.912 -47.751 1.00 56.25 92 GLN A CA 1
ATOM 717 C C . GLN A 1 92 ? 11.087 34.490 -48.676 1.00 56.25 92 GLN A C 1
ATOM 719 O O . GLN A 1 92 ? 12.239 34.868 -48.493 1.00 56.25 92 GLN A O 1
ATOM 724 N N . ASP A 1 93 ? 10.733 33.725 -49.708 1.00 55.69 93 ASP A N 1
ATOM 725 C CA . ASP A 1 93 ? 11.340 33.931 -51.019 1.00 55.69 93 ASP A CA 1
ATOM 726 C C . ASP A 1 93 ? 10.779 35.241 -51.594 1.00 55.69 93 ASP A C 1
ATOM 728 O O . ASP A 1 93 ? 9.632 35.281 -52.056 1.00 55.69 93 ASP A O 1
ATOM 732 N N . LYS A 1 94 ? 11.572 36.315 -51.511 1.00 44.88 94 LYS A N 1
ATOM 733 C CA . LYS A 1 94 ? 11.840 37.278 -52.595 1.00 44.88 94 LYS A CA 1
ATOM 734 C C . LYS A 1 94 ? 12.818 38.365 -52.163 1.00 44.88 94 LYS A C 1
ATOM 736 O O . LYS A 1 94 ? 12.540 39.040 -51.151 1.00 44.88 94 LYS A O 1
#

Organism: Vibrio parahaemolyticus (NCBI:txid670)